Protein AF-F0IES0-F1 (afdb_monomer)

Sequence (136 aa):
MKILLNNKIQLNENSPLPFCNGDLLFFINQDKTIKLDMFSEINNSEIELLSLIYPNKLNIPLERIKKIASLFPFLVEKVYKKTGIITYEAYILNEYTTPIIVKFDGYIVCLALIGGEYARNPGTNIILLGTKIFGK

Radius of gyration: 14.92 Å; Cα contacts (8 Å, |Δi|>4): 263; chains: 1; bounding box: 35×35×32 Å

Mean predicted aligned error: 4.95 Å

Structure (mmCIF, N/CA/C/O backbone):
data_AF-F0IES0-F1
#
_entry.id   AF-F0IES0-F1
#
loop_
_atom_site.group_PDB
_atom_site.id
_atom_site.type_symbol
_atom_site.label_atom_id
_atom_site.label_alt_id
_atom_site.label_comp_id
_atom_site.label_asym_id
_atom_site.label_entity_id
_atom_site.label_seq_id
_atom_site.pdbx_PDB_ins_code
_atom_site.Cartn_x
_atom_site.Cartn_y
_atom_site.Cartn_z
_atom_site.occupancy
_atom_site.B_iso_or_equiv
_atom_site.auth_seq_id
_atom_site.auth_comp_id
_atom_site.auth_asym_id
_atom_site.auth_atom_id
_atom_site.pdbx_PDB_model_num
ATOM 1 N N . MET A 1 1 ? -13.315 5.565 4.134 1.00 90.12 1 MET A N 1
ATOM 2 C CA . MET A 1 1 ? -12.001 5.311 4.756 1.00 90.12 1 MET A CA 1
ATOM 3 C C . MET A 1 1 ? -11.207 6.604 4.813 1.00 90.12 1 MET A C 1
ATOM 5 O O . MET A 1 1 ? -11.150 7.304 3.808 1.00 90.12 1 MET A O 1
ATOM 9 N N . LYS A 1 2 ? -10.604 6.913 5.959 1.00 94.81 2 LYS A N 1
ATOM 10 C CA . LYS A 1 2 ? -9.641 8.007 6.129 1.00 94.81 2 LYS A CA 1
ATOM 11 C C . LYS A 1 2 ? -8.300 7.409 6.538 1.00 94.81 2 LYS A C 1
ATOM 13 O O . LYS A 1 2 ? -8.277 6.481 7.341 1.00 94.81 2 LYS A O 1
ATOM 18 N N . ILE A 1 3 ? -7.209 7.936 5.992 1.00 96.50 3 ILE A N 1
ATOM 19 C CA . ILE A 1 3 ? -5.853 7.524 6.359 1.00 96.50 3 ILE A CA 1
ATOM 20 C C . ILE A 1 3 ? -5.124 8.758 6.873 1.00 96.50 3 ILE A C 1
ATOM 22 O O . ILE A 1 3 ? -5.052 9.770 6.174 1.00 96.50 3 ILE A O 1
ATOM 26 N N . LEU A 1 4 ? -4.640 8.695 8.109 1.00 96.81 4 LEU A N 1
ATOM 27 C CA . LEU A 1 4 ? -3.935 9.796 8.755 1.00 96.81 4 LEU A CA 1
ATOM 28 C C . LEU A 1 4 ? -2.499 9.405 9.082 1.00 96.81 4 LEU A C 1
ATOM 30 O O . LEU A 1 4 ? -2.261 8.347 9.651 1.00 96.81 4 LEU A O 1
ATOM 34 N N . LEU A 1 5 ? -1.565 10.307 8.825 1.00 95.19 5 LEU A N 1
ATOM 35 C CA . LEU A 1 5 ? -0.223 10.278 9.378 1.00 95.19 5 LEU A CA 1
ATOM 36 C C . LEU A 1 5 ? -0.243 10.873 10.789 1.00 95.19 5 LEU A C 1
ATOM 38 O O . LEU A 1 5 ? -0.734 11.990 11.001 1.00 95.19 5 LEU A O 1
ATOM 42 N N . ASN A 1 6 ? 0.273 10.117 11.756 1.00 94.62 6 ASN A N 1
ATOM 43 C CA . ASN A 1 6 ? 0.395 10.494 13.165 1.00 94.62 6 ASN A CA 1
ATOM 44 C C . ASN A 1 6 ? -0.910 11.022 13.784 1.00 94.62 6 ASN A C 1
ATOM 46 O O . ASN A 1 6 ? -0.885 11.896 14.649 1.00 94.62 6 ASN A O 1
ATOM 50 N N . ASN A 1 7 ? -2.055 10.514 13.309 1.00 94.81 7 ASN A N 1
ATOM 51 C CA . ASN A 1 7 ? -3.408 10.935 13.689 1.00 94.81 7 ASN A CA 1
ATOM 52 C C . ASN A 1 7 ? -3.692 12.443 13.494 1.00 94.81 7 ASN A C 1
ATOM 54 O O . ASN A 1 7 ? -4.582 13.000 14.133 1.00 94.81 7 ASN A O 1
ATOM 58 N N . LYS A 1 8 ? -2.922 13.126 12.637 1.00 95.12 8 LYS A N 1
ATOM 59 C CA . LYS A 1 8 ? -2.996 14.586 12.450 1.00 95.12 8 LYS A CA 1
ATOM 60 C C . LYS A 1 8 ? -3.190 14.979 10.994 1.00 95.12 8 LYS A C 1
ATOM 62 O O . LYS A 1 8 ? -4.083 15.762 10.687 1.00 95.12 8 LYS A O 1
ATOM 67 N N . ILE A 1 9 ? -2.356 14.446 10.104 1.00 95.00 9 ILE A N 1
ATOM 68 C CA . ILE A 1 9 ? -2.298 14.873 8.703 1.00 95.00 9 ILE A CA 1
ATOM 69 C C . ILE A 1 9 ? -2.999 13.825 7.854 1.00 95.00 9 ILE A C 1
ATOM 71 O O . ILE A 1 9 ? -2.641 12.656 7.901 1.00 95.00 9 ILE A O 1
ATOM 75 N N . GLN A 1 10 ? -4.004 14.218 7.080 1.00 96.31 10 GLN A N 1
ATOM 76 C CA . GLN A 1 10 ? -4.673 13.293 6.171 1.00 96.31 10 GLN A CA 1
ATOM 77 C C . GLN A 1 10 ? -3.806 13.027 4.940 1.00 96.31 10 GLN A C 1
ATOM 79 O O . GLN A 1 10 ? -3.354 13.968 4.290 1.00 96.31 10 GLN A O 1
ATOM 84 N N . LEU A 1 11 ? -3.608 11.749 4.609 1.00 96.06 11 LEU A N 1
ATOM 85 C CA . LEU A 1 11 ? -3.035 11.357 3.326 1.00 96.06 11 LEU A CA 1
ATOM 86 C C . LEU A 1 11 ? -4.073 11.617 2.231 1.00 96.06 11 LEU A C 1
ATOM 88 O O . LEU A 1 11 ? -5.199 11.120 2.304 1.00 96.06 11 LEU A O 1
ATOM 92 N N . ASN A 1 12 ? -3.671 12.372 1.213 1.00 94.38 12 ASN A N 1
ATOM 93 C CA . ASN A 1 12 ? -4.453 12.594 0.002 1.00 94.38 12 ASN A CA 1
ATOM 94 C C . ASN A 1 12 ? -3.855 11.784 -1.148 1.00 94.38 12 ASN A C 1
ATOM 96 O O . ASN A 1 12 ? -2.646 11.540 -1.179 1.00 94.38 12 ASN A O 1
ATOM 100 N N . GLU A 1 13 ? -4.700 11.366 -2.090 1.00 93.81 13 GLU A N 1
ATOM 101 C CA . GLU A 1 13 ? -4.236 10.586 -3.235 1.00 93.81 13 GLU A CA 1
ATOM 102 C C . GLU A 1 13 ? -3.187 11.365 -4.044 1.00 93.81 13 GLU A C 1
ATOM 104 O O . GLU A 1 13 ? -3.323 12.567 -4.282 1.00 93.81 13 GLU A O 1
ATOM 109 N N . ASN A 1 14 ? -2.116 10.674 -4.434 1.00 90.88 14 ASN A N 1
ATOM 110 C CA . ASN A 1 14 ? -0.991 11.173 -5.226 1.00 90.88 14 ASN A CA 1
ATOM 111 C C . ASN A 1 14 ? -0.261 12.391 -4.630 1.00 90.88 14 ASN A C 1
ATOM 113 O O . ASN A 1 14 ? 0.483 13.069 -5.334 1.00 90.88 14 ASN A O 1
ATOM 117 N N . SER A 1 15 ? -0.447 12.660 -3.334 1.00 91.50 15 SER A N 1
ATOM 118 C CA . SER A 1 15 ? 0.230 13.743 -2.618 1.00 91.50 15 SER A CA 1
ATOM 119 C C . SER A 1 15 ? 1.306 13.162 -1.693 1.00 91.50 15 SER A C 1
ATOM 121 O O . SER A 1 15 ? 0.950 12.517 -0.703 1.00 91.50 15 SER A O 1
ATOM 123 N N . PRO A 1 16 ? 2.605 13.348 -1.992 1.00 90.56 16 PRO A N 1
ATOM 124 C CA . PRO A 1 16 ? 3.677 12.860 -1.134 1.00 90.56 16 PRO A CA 1
ATOM 125 C C . PRO A 1 16 ? 3.707 13.608 0.191 1.00 90.56 16 PRO A C 1
ATOM 127 O O . PRO A 1 16 ? 3.615 14.835 0.235 1.00 90.56 16 PRO A O 1
ATOM 130 N N . LEU A 1 17 ? 3.875 12.849 1.270 1.00 91.62 17 LEU A N 1
ATOM 131 C CA . LEU A 1 17 ? 4.116 13.377 2.602 1.00 91.62 17 LEU A CA 1
ATOM 132 C C . LEU A 1 17 ? 5.432 12.827 3.155 1.00 91.62 17 LEU A C 1
ATOM 134 O O . LEU A 1 17 ? 5.673 11.624 3.024 1.00 91.62 17 LEU A O 1
ATOM 138 N N . PRO A 1 18 ? 6.242 13.673 3.814 1.00 91.12 18 PRO A N 1
ATOM 139 C CA . PRO A 1 18 ? 7.383 13.238 4.609 1.00 91.12 18 PRO A CA 1
ATOM 140 C C . PRO A 1 18 ? 7.016 12.064 5.529 1.00 91.12 18 PRO A C 1
ATOM 142 O O . PRO A 1 18 ? 6.023 12.154 6.252 1.00 91.12 18 PRO A O 1
ATOM 145 N N . PHE A 1 19 ? 7.795 10.977 5.495 1.00 89.69 19 PHE A N 1
ATOM 146 C CA . PHE A 1 19 ? 7.563 9.783 6.312 1.00 89.69 19 PHE A CA 1
ATOM 147 C C . PHE A 1 19 ? 8.853 9.305 6.989 1.00 89.69 19 PHE A C 1
ATOM 149 O O . PHE A 1 19 ? 9.823 8.923 6.331 1.00 89.69 19 PHE A O 1
ATOM 156 N N . CYS A 1 20 ? 8.863 9.338 8.318 1.00 86.75 20 CYS A N 1
ATOM 157 C CA . CYS A 1 20 ? 9.992 8.988 9.173 1.00 86.75 20 CYS A CA 1
ATOM 158 C C . CYS A 1 20 ? 9.799 7.626 9.849 1.00 86.75 20 CYS A C 1
ATOM 160 O O . CYS A 1 20 ? 8.682 7.169 10.078 1.00 86.75 20 CYS A O 1
ATOM 162 N N . ASN A 1 21 ? 10.903 7.011 10.282 1.00 83.06 21 ASN A N 1
ATOM 163 C CA . ASN A 1 21 ? 10.822 5.899 11.227 1.00 83.06 21 ASN A CA 1
ATOM 164 C C . ASN A 1 21 ? 1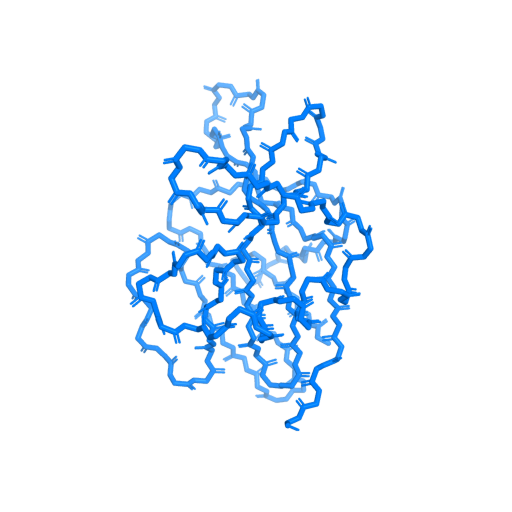0.155 6.369 12.537 1.00 83.06 21 ASN A C 1
ATOM 166 O O . ASN A 1 21 ? 10.517 7.421 13.069 1.00 83.06 21 ASN A O 1
ATOM 170 N N . GLY A 1 22 ? 9.189 5.596 13.034 1.00 84.69 22 GLY A N 1
ATOM 171 C CA . GLY A 1 22 ? 8.342 5.939 14.178 1.00 84.69 22 GLY A CA 1
ATOM 172 C C . GLY A 1 22 ? 7.044 6.667 13.816 1.00 84.69 22 GLY A C 1
ATOM 173 O O . GLY A 1 22 ? 6.181 6.810 14.685 1.00 84.69 22 GLY A O 1
ATOM 174 N N . ASP A 1 23 ? 6.871 7.093 12.560 1.00 90.88 23 ASP A N 1
ATOM 175 C CA . ASP A 1 23 ? 5.585 7.602 12.098 1.00 90.88 23 ASP A CA 1
ATOM 176 C C . ASP A 1 23 ? 4.552 6.475 11.996 1.00 90.88 23 ASP A C 1
ATOM 178 O O . ASP A 1 23 ? 4.831 5.361 11.550 1.00 90.88 23 ASP A O 1
ATOM 182 N N . LEU A 1 24 ? 3.318 6.795 12.379 1.00 92.88 24 LEU A N 1
ATOM 183 C CA . LEU A 1 24 ? 2.206 5.855 12.416 1.00 92.88 24 LEU A CA 1
ATOM 184 C C . LEU A 1 24 ? 1.130 6.244 11.409 1.00 92.88 24 LEU A C 1
ATOM 186 O O . LEU A 1 24 ? 0.702 7.399 11.347 1.00 92.8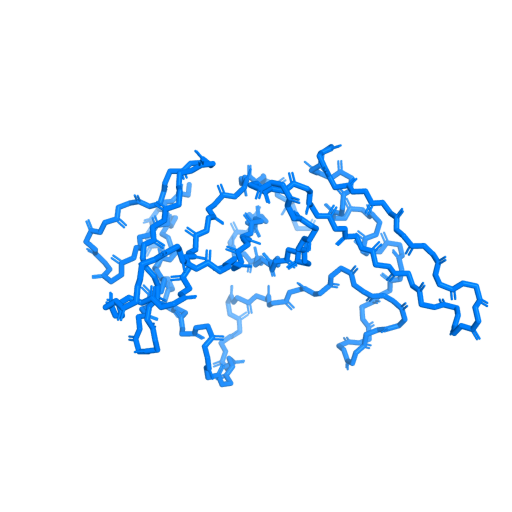8 24 LEU A O 1
ATOM 190 N N . LEU A 1 25 ? 0.619 5.257 10.682 1.00 94.75 25 LEU A N 1
ATOM 191 C CA . LEU A 1 25 ? -0.563 5.404 9.843 1.00 94.75 25 LEU A CA 1
ATOM 192 C C . LEU A 1 25 ? -1.803 4.965 10.605 1.00 94.75 25 LEU A C 1
ATOM 194 O O . LEU A 1 25 ? -1.849 3.877 11.167 1.00 94.75 25 LEU A O 1
ATOM 198 N N . PHE A 1 26 ? -2.831 5.800 10.592 1.00 95.31 26 PHE A N 1
ATOM 199 C CA . PHE A 1 26 ? -4.120 5.514 11.198 1.00 95.31 26 PHE A CA 1
ATOM 200 C C . PHE A 1 26 ? -5.148 5.308 10.097 1.00 95.31 26 PHE A C 1
ATOM 202 O O . PHE A 1 26 ? -5.443 6.235 9.345 1.00 95.31 26 PHE A O 1
ATOM 209 N N . PHE A 1 27 ? -5.699 4.103 10.020 1.00 95.25 27 PHE A N 1
ATOM 210 C CA . PHE A 1 27 ? -6.772 3.738 9.107 1.00 95.25 27 PHE A CA 1
ATOM 211 C C . PHE A 1 27 ? -8.091 3.811 9.867 1.00 95.25 27 PHE A C 1
ATOM 213 O O . PHE A 1 27 ? -8.267 3.116 10.865 1.00 95.25 27 PHE A O 1
ATOM 220 N N . ILE A 1 28 ? -9.000 4.673 9.414 1.00 95.38 28 ILE A N 1
ATOM 221 C CA . ILE A 1 28 ? -10.249 4.984 10.113 1.00 95.38 28 ILE A CA 1
ATOM 222 C C . ILE A 1 28 ? -11.433 4.715 9.186 1.00 95.38 28 ILE A C 1
ATOM 224 O O . ILE A 1 28 ? -11.552 5.310 8.105 1.00 95.38 28 ILE A O 1
ATOM 228 N N . ASN A 1 29 ? -12.342 3.851 9.632 1.00 93.94 29 ASN A N 1
ATOM 229 C CA . ASN A 1 29 ? -13.614 3.590 8.974 1.00 93.94 29 ASN A CA 1
ATOM 230 C C . ASN A 1 29 ? -14.740 3.490 10.002 1.00 93.94 29 ASN A C 1
ATOM 232 O O . ASN A 1 29 ? -14.741 2.571 10.815 1.00 93.94 29 ASN A O 1
ATOM 236 N N . GLN A 1 30 ? -15.702 4.417 9.940 1.00 90.12 30 GLN A N 1
ATOM 237 C CA . GLN A 1 30 ? -16.780 4.528 10.932 1.00 90.12 30 GLN A CA 1
ATOM 238 C C . GLN A 1 30 ? -16.196 4.531 12.358 1.00 90.12 30 GLN A C 1
ATOM 240 O O . GLN A 1 30 ? -15.368 5.390 12.660 1.00 90.12 30 GLN A O 1
ATOM 245 N N . ASP A 1 31 ? -16.558 3.552 13.187 1.00 89.12 31 ASP A N 1
ATOM 246 C CA . ASP A 1 31 ? -16.113 3.441 14.580 1.00 89.12 31 ASP A CA 1
ATOM 247 C C . ASP A 1 31 ? -14.811 2.634 14.745 1.00 89.12 31 ASP A C 1
ATOM 249 O O . ASP A 1 31 ? -14.314 2.466 15.859 1.00 89.12 31 ASP A O 1
ATOM 253 N N . LYS A 1 32 ? -14.229 2.124 13.651 1.00 92.69 32 LYS A N 1
ATOM 254 C CA . LYS A 1 32 ? -12.992 1.334 13.682 1.00 92.69 32 LYS A CA 1
ATOM 255 C C . LYS A 1 32 ? -11.782 2.183 13.336 1.00 92.69 32 LYS A C 1
ATOM 257 O O . LYS A 1 32 ? -11.752 2.857 12.306 1.00 92.69 32 LYS A O 1
ATOM 262 N N . THR A 1 33 ? -10.755 2.090 14.174 1.00 93.94 33 THR A N 1
ATOM 263 C CA . THR A 1 33 ? -9.465 2.750 13.966 1.00 93.94 33 THR A CA 1
ATOM 264 C C . THR A 1 33 ? -8.331 1.777 14.244 1.00 93.94 33 THR A C 1
ATOM 266 O O . THR A 1 33 ? -8.215 1.268 15.356 1.00 93.94 33 THR A O 1
ATOM 269 N N . ILE A 1 34 ? -7.456 1.576 13.260 1.00 93.31 34 ILE A N 1
ATOM 270 C CA . ILE A 1 34 ? -6.210 0.822 13.421 1.00 93.31 34 ILE A CA 1
ATOM 271 C C . ILE A 1 34 ? -5.030 1.751 13.225 1.00 93.31 34 ILE A C 1
ATOM 273 O O . ILE A 1 34 ? -5.014 2.551 12.292 1.00 93.31 34 ILE A O 1
ATOM 277 N N . LYS A 1 35 ? -4.015 1.586 14.073 1.00 91.69 35 LYS A N 1
ATOM 278 C CA . LYS A 1 35 ? -2.689 2.164 13.873 1.00 91.69 35 LYS A CA 1
ATOM 279 C C . LYS A 1 35 ? -1.741 1.127 13.275 1.00 91.69 35 LYS A C 1
ATOM 281 O O . LYS A 1 35 ? -1.751 -0.033 13.686 1.00 91.69 35 LYS A O 1
ATOM 286 N N . LEU A 1 36 ? -0.917 1.571 12.343 1.00 90.19 36 LEU A N 1
ATOM 287 C CA . LEU A 1 36 ? 0.074 0.778 11.645 1.00 90.19 36 LEU A CA 1
ATOM 288 C C . LEU A 1 36 ? 1.413 1.504 11.706 1.00 90.19 36 LEU A C 1
ATOM 290 O O . LEU A 1 36 ? 1.527 2.633 11.232 1.00 90.19 36 LEU A O 1
ATOM 294 N N . ASP A 1 37 ? 2.411 0.848 12.277 1.00 88.31 37 ASP A N 1
ATOM 295 C CA . ASP A 1 37 ? 3.806 1.214 12.076 1.00 88.31 37 ASP A CA 1
ATOM 296 C C . ASP A 1 37 ? 4.321 0.403 10.883 1.00 88.31 37 ASP A C 1
ATOM 298 O O . ASP A 1 37 ? 4.235 -0.823 10.869 1.00 88.31 37 ASP A O 1
ATOM 302 N N . MET A 1 38 ? 4.795 1.099 9.854 1.00 81.81 38 MET A N 1
ATOM 303 C CA . MET A 1 38 ? 5.251 0.480 8.609 1.00 81.81 38 MET A CA 1
ATOM 304 C C . MET A 1 38 ? 6.625 -0.191 8.739 1.00 81.81 38 MET A C 1
ATOM 306 O O . MET A 1 38 ? 7.004 -0.957 7.853 1.00 81.81 38 MET A O 1
ATOM 310 N N . PHE A 1 39 ? 7.377 0.110 9.801 1.00 76.00 39 PHE A N 1
ATOM 311 C CA . PHE A 1 39 ? 8.753 -0.354 9.989 1.00 76.00 39 PHE A CA 1
ATOM 312 C C . PHE A 1 39 ? 8.893 -1.464 11.037 1.00 76.00 39 PHE A C 1
ATOM 314 O O . PHE A 1 39 ? 9.983 -2.021 11.175 1.00 76.00 39 PHE A O 1
ATOM 321 N N . SER A 1 40 ? 7.825 -1.810 11.758 1.00 76.12 40 SER A N 1
ATOM 322 C CA . SER A 1 40 ? 7.825 -2.899 12.739 1.00 76.12 40 SER A CA 1
ATOM 323 C C . SER A 1 40 ? 7.009 -4.108 12.278 1.00 76.12 40 SER A C 1
ATOM 325 O O . SER A 1 40 ? 6.247 -4.052 11.311 1.00 76.12 40 SER A O 1
ATOM 327 N N . GLU A 1 41 ? 7.209 -5.248 12.946 1.00 69.25 41 GLU A N 1
ATOM 328 C CA . GLU A 1 41 ? 6.404 -6.441 12.696 1.00 69.25 41 GLU A CA 1
ATOM 329 C C . GLU A 1 41 ? 4.937 -6.180 13.043 1.00 69.25 41 GLU A C 1
ATOM 331 O O . GLU A 1 41 ? 4.584 -5.792 14.159 1.00 69.25 41 GLU A O 1
ATOM 336 N N . ILE A 1 42 ? 4.065 -6.430 12.073 1.00 70.69 42 ILE A N 1
ATOM 337 C CA . ILE A 1 42 ? 2.638 -6.171 12.219 1.00 70.69 42 ILE A CA 1
ATOM 338 C C . ILE A 1 42 ? 1.969 -7.423 12.757 1.00 70.69 42 ILE A C 1
ATOM 340 O O . ILE A 1 42 ? 1.774 -8.401 12.041 1.00 70.69 42 ILE A O 1
ATOM 344 N N . ASN A 1 43 ? 1.596 -7.366 14.031 1.00 68.00 43 ASN A N 1
ATOM 345 C CA . ASN A 1 43 ? 0.837 -8.411 14.703 1.00 68.00 43 ASN A CA 1
ATOM 346 C C . ASN A 1 43 ? -0.567 -7.896 15.048 1.00 68.00 43 ASN A C 1
ATOM 348 O O . ASN A 1 43 ? -0.892 -7.638 16.207 1.00 68.00 43 ASN A O 1
ATOM 352 N N . ASN A 1 44 ? -1.380 -7.651 14.019 1.00 76.31 44 ASN A N 1
ATOM 353 C CA . ASN A 1 44 ? -2.755 -7.190 14.176 1.00 76.31 44 ASN A CA 1
ATOM 354 C C . ASN A 1 44 ? -3.670 -7.974 13.223 1.00 76.31 44 ASN A C 1
ATOM 356 O O . ASN A 1 44 ? -3.475 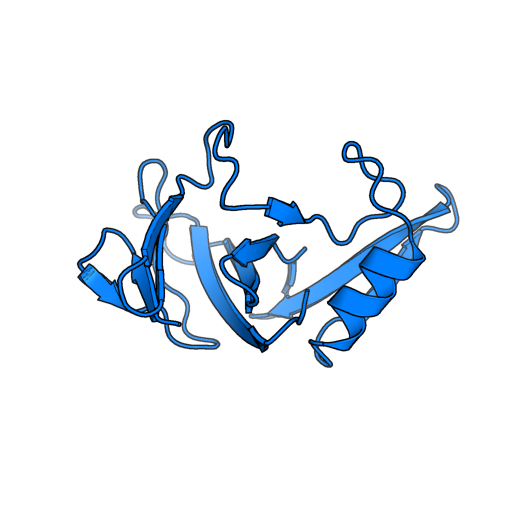-7.947 12.014 1.00 76.31 44 ASN A O 1
ATOM 360 N N . SER A 1 45 ? -4.660 -8.680 13.775 1.00 81.81 45 SER A N 1
ATOM 361 C CA . SER A 1 45 ? -5.583 -9.547 13.028 1.00 81.81 45 SER A CA 1
ATOM 362 C C . SER A 1 45 ? -6.604 -8.792 12.176 1.00 81.81 45 SER A C 1
ATOM 364 O O . SER A 1 45 ? -7.252 -9.387 11.316 1.00 81.81 45 SER A O 1
ATOM 366 N N . GLU A 1 46 ? -6.771 -7.493 12.405 1.00 87.25 46 GLU A N 1
ATOM 367 C CA . GLU A 1 46 ? -7.746 -6.665 11.704 1.00 87.25 46 GLU A CA 1
ATOM 368 C C . GLU A 1 46 ? -7.174 -6.016 10.428 1.00 87.25 46 GLU A C 1
ATOM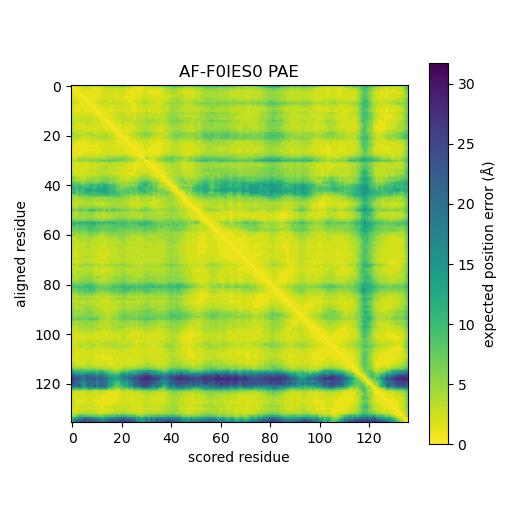 370 O O . GLU A 1 46 ? -7.933 -5.474 9.617 1.00 87.25 46 GLU A O 1
ATOM 375 N N . ILE A 1 47 ? -5.852 -6.085 10.234 1.00 89.06 47 ILE A N 1
ATOM 376 C CA . ILE A 1 47 ? -5.143 -5.553 9.069 1.00 89.06 47 ILE A CA 1
ATOM 377 C C . ILE A 1 47 ? -4.329 -6.660 8.400 1.00 89.06 47 ILE A C 1
ATOM 379 O O . ILE A 1 47 ? -3.634 -7.432 9.051 1.00 89.06 47 ILE A O 1
ATOM 383 N N . GLU A 1 48 ? -4.401 -6.745 7.078 1.00 88.94 48 GLU A N 1
ATOM 384 C CA . GLU A 1 48 ? -3.606 -7.701 6.307 1.00 88.94 48 GLU A CA 1
ATOM 385 C C . GLU A 1 48 ? -2.685 -6.917 5.373 1.00 88.94 48 GLU A C 1
ATOM 387 O O . GLU A 1 48 ? -3.153 -6.197 4.485 1.00 88.94 48 GLU A O 1
ATOM 392 N N . LEU A 1 49 ? -1.373 -7.053 5.578 1.00 88.31 49 LEU A N 1
ATOM 393 C CA . LEU A 1 49 ? -0.389 -6.591 4.609 1.00 88.31 49 LEU A CA 1
ATOM 394 C C . LEU A 1 4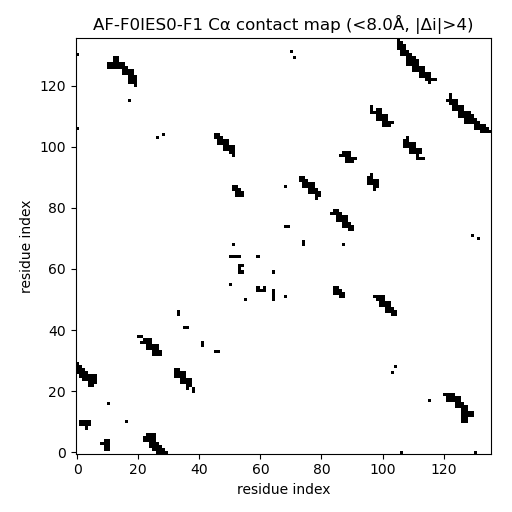9 ? -0.294 -7.576 3.454 1.00 88.31 49 LEU A C 1
ATOM 396 O O . LEU A 1 49 ? -0.128 -8.781 3.639 1.00 88.31 49 LEU A O 1
ATOM 400 N N . LEU A 1 50 ? -0.357 -7.038 2.248 1.00 87.75 50 LEU A N 1
ATOM 401 C CA . LEU A 1 50 ? -0.341 -7.793 1.013 1.00 87.75 50 LEU A CA 1
ATOM 402 C C . LEU A 1 50 ? 0.842 -7.311 0.173 1.00 87.75 50 LEU A C 1
ATOM 404 O O . LEU A 1 50 ? 1.046 -6.116 -0.033 1.00 87.75 50 LEU A O 1
ATOM 408 N N . SER A 1 51 ? 1.624 -8.264 -0.324 1.00 83.94 51 SER A N 1
ATOM 409 C CA . SER A 1 51 ? 2.690 -8.004 -1.288 1.00 83.94 51 SER A CA 1
ATOM 410 C C . SER A 1 51 ? 2.205 -8.404 -2.673 1.00 83.94 51 SER A C 1
ATOM 412 O O . SER A 1 51 ? 1.704 -9.515 -2.856 1.00 83.94 51 SER A O 1
ATOM 414 N N . LEU A 1 52 ? 2.368 -7.521 -3.660 1.00 92.75 52 LEU A N 1
ATOM 415 C CA . LEU A 1 52 ? 2.057 -7.826 -5.058 1.00 92.75 52 LEU A CA 1
ATOM 416 C C . LEU A 1 52 ? 3.243 -8.489 -5.769 1.00 92.75 52 LEU A C 1
ATOM 418 O O . LEU A 1 52 ? 3.606 -8.117 -6.882 1.00 92.75 52 LEU A O 1
ATOM 422 N N . ILE A 1 53 ? 3.859 -9.459 -5.093 1.00 93.19 53 ILE A N 1
ATOM 423 C CA . ILE A 1 53 ? 4.995 -10.239 -5.582 1.00 93.19 53 ILE A CA 1
ATOM 424 C C . ILE A 1 53 ? 4.621 -11.721 -5.541 1.00 93.19 53 ILE A C 1
ATOM 426 O O . ILE A 1 53 ? 4.037 -12.204 -4.568 1.00 93.19 53 ILE A O 1
ATOM 430 N N . TYR A 1 54 ? 4.971 -12.462 -6.586 1.00 93.88 54 TYR A N 1
ATOM 431 C CA . TYR A 1 54 ? 4.832 -13.911 -6.636 1.00 93.88 54 TYR A CA 1
ATOM 432 C C . TYR A 1 54 ? 6.150 -14.579 -7.059 1.00 93.88 54 TYR A C 1
ATOM 434 O O . TYR A 1 54 ? 6.746 -14.140 -8.043 1.00 93.88 54 TYR A O 1
ATOM 442 N N . PRO A 1 55 ? 6.580 -15.658 -6.379 1.00 91.75 55 PRO A N 1
ATOM 443 C CA . PRO A 1 55 ? 6.056 -16.139 -5.097 1.00 91.75 55 PRO A CA 1
ATOM 444 C C . PRO A 1 55 ? 6.355 -15.138 -3.963 1.00 91.75 55 PRO A C 1
ATOM 446 O O . PRO A 1 55 ? 7.357 -14.429 -4.000 1.00 91.75 55 PRO A O 1
ATOM 449 N N . ASN A 1 56 ? 5.499 -15.080 -2.939 1.00 86.25 56 ASN A N 1
ATOM 450 C CA . ASN A 1 56 ? 5.744 -14.292 -1.722 1.00 86.25 56 ASN A CA 1
ATOM 451 C C . ASN A 1 56 ? 5.827 -15.197 -0.492 1.00 86.25 56 ASN A C 1
ATOM 453 O O . ASN A 1 56 ? 5.235 -16.273 -0.449 1.00 86.25 56 ASN A O 1
ATOM 457 N N . LYS A 1 57 ? 6.510 -14.704 0.545 1.00 84.00 57 LYS A N 1
A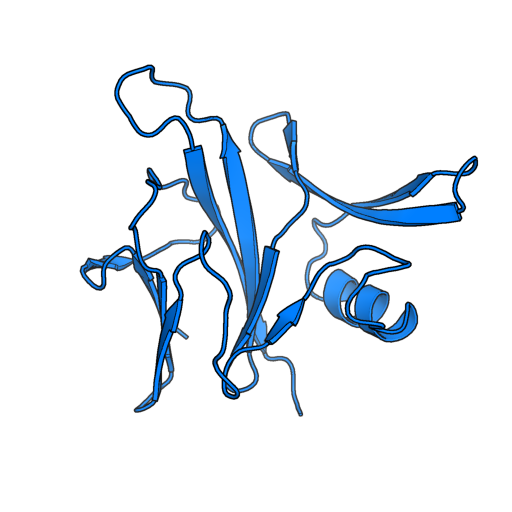TOM 458 C CA . LYS A 1 57 ? 6.660 -15.393 1.838 1.00 84.00 57 LYS A CA 1
ATOM 459 C C . LYS A 1 57 ? 5.336 -15.595 2.586 1.00 84.00 57 LYS A C 1
ATOM 461 O O . LYS A 1 57 ? 5.277 -16.422 3.486 1.00 84.00 57 LYS A O 1
ATOM 466 N N . LEU A 1 58 ? 4.292 -14.848 2.218 1.00 82.44 58 LEU A N 1
ATOM 467 C CA . LEU A 1 58 ? 2.960 -14.922 2.821 1.00 82.44 58 LEU A CA 1
ATOM 468 C C . LEU A 1 58 ? 2.075 -15.996 2.158 1.00 82.44 58 LEU A C 1
ATOM 470 O O . LEU A 1 58 ? 0.903 -16.112 2.505 1.00 82.44 58 LEU A O 1
ATOM 474 N N . ASN A 1 59 ? 2.611 -16.772 1.203 1.00 86.00 59 ASN A N 1
ATOM 475 C CA . ASN A 1 59 ? 1.896 -17.807 0.448 1.00 86.00 59 ASN A CA 1
ATOM 476 C C . ASN A 1 59 ? 0.591 -17.318 -0.213 1.00 86.00 59 ASN A C 1
ATOM 478 O O . ASN A 1 59 ? -0.337 -18.097 -0.433 1.00 86.00 59 ASN A O 1
ATOM 482 N N . ILE A 1 60 ? 0.510 -16.031 -0.566 1.00 88.38 60 ILE A N 1
ATOM 483 C CA . ILE A 1 60 ? -0.653 -15.474 -1.265 1.00 88.38 60 ILE A CA 1
ATOM 484 C C . ILE A 1 60 ? -0.672 -16.028 -2.703 1.00 88.38 60 ILE A C 1
ATOM 486 O O . ILE A 1 60 ? 0.318 -15.843 -3.421 1.00 88.38 60 ILE A O 1
ATOM 490 N N . PRO A 1 61 ? -1.774 -16.663 -3.160 1.00 92.12 61 PRO A N 1
ATOM 491 C CA . PRO A 1 61 ? -1.873 -17.201 -4.517 1.00 92.12 61 PRO A CA 1
ATOM 492 C C . PRO A 1 61 ? -1.752 -16.122 -5.599 1.00 92.12 61 PRO A C 1
ATOM 494 O O . PRO A 1 61 ? -2.280 -15.018 -5.439 1.00 92.12 61 PRO A O 1
ATOM 497 N N . LEU A 1 62 ? -1.147 -16.469 -6.742 1.00 93.75 62 LEU A N 1
ATOM 498 C CA . LEU A 1 62 ? -0.982 -15.557 -7.883 1.00 93.75 62 LEU A CA 1
ATOM 499 C C . LEU A 1 62 ? -2.313 -14.945 -8.348 1.00 93.75 62 LEU A C 1
ATOM 501 O O . LEU A 1 62 ? -2.381 -13.747 -8.600 1.00 93.75 62 LEU A O 1
ATOM 505 N N . GLU A 1 63 ? -3.390 -15.732 -8.389 1.00 94.00 63 GLU A N 1
ATOM 506 C CA . GLU A 1 63 ? -4.724 -15.245 -8.775 1.00 94.00 63 GLU A CA 1
ATOM 507 C C . GLU A 1 63 ? -5.261 -14.170 -7.822 1.00 94.00 63 GLU A C 1
ATOM 509 O O . GLU A 1 63 ? -5.887 -13.198 -8.248 1.00 94.00 63 GLU A O 1
ATOM 514 N N . ARG A 1 64 ? -4.964 -14.285 -6.520 1.00 92.44 64 ARG A N 1
ATOM 515 C CA . ARG A 1 64 ? -5.339 -13.264 -5.535 1.00 92.44 64 ARG A CA 1
ATOM 516 C C . ARG A 1 64 ? -4.535 -11.981 -5.748 1.00 92.44 64 ARG A C 1
ATOM 518 O O . ARG A 1 64 ? -5.121 -10.902 -5.685 1.00 92.44 64 ARG A O 1
ATOM 525 N N . ILE A 1 65 ? -3.240 -12.094 -6.049 1.00 93.88 65 ILE A N 1
ATOM 526 C CA . ILE A 1 65 ? -2.379 -10.949 -6.389 1.00 93.88 65 ILE A CA 1
ATOM 527 C C . ILE A 1 65 ? -2.902 -10.239 -7.638 1.00 93.88 65 ILE A C 1
ATOM 529 O O . ILE A 1 65 ? -3.145 -9.037 -7.585 1.00 93.88 65 ILE A O 1
ATOM 533 N N . LYS A 1 66 ? -3.150 -10.981 -8.725 1.00 94.75 66 LYS A N 1
ATOM 534 C CA . LYS A 1 66 ? -3.718 -10.459 -9.978 1.00 94.75 66 LYS A CA 1
ATOM 535 C C . LYS A 1 66 ? -5.035 -9.729 -9.747 1.00 94.75 66 LYS A C 1
ATOM 537 O O . LYS A 1 66 ? -5.214 -8.609 -10.219 1.00 94.75 66 LYS A O 1
ATOM 542 N N . LYS A 1 67 ? -5.940 -10.333 -8.967 1.00 93.62 67 LYS A N 1
ATOM 543 C CA . LYS A 1 67 ? -7.224 -9.720 -8.609 1.00 93.62 67 LYS A CA 1
ATOM 544 C C . LYS A 1 67 ? -7.028 -8.388 -7.887 1.00 93.62 67 LYS A C 1
ATOM 546 O O . LYS A 1 67 ? -7.673 -7.413 -8.252 1.00 93.62 67 LYS A O 1
ATOM 551 N N . ILE A 1 68 ? -6.143 -8.325 -6.892 1.00 94.25 68 ILE A N 1
ATOM 552 C CA . ILE A 1 68 ? -5.855 -7.080 -6.167 1.00 94.25 68 ILE A CA 1
ATOM 553 C C . ILE A 1 68 ? -5.215 -6.039 -7.091 1.00 94.25 68 ILE A C 1
ATOM 555 O O . ILE A 1 68 ? -5.653 -4.892 -7.097 1.00 94.25 68 ILE A O 1
ATOM 559 N N . ALA A 1 69 ? -4.220 -6.430 -7.890 1.00 94.81 69 ALA A N 1
ATOM 560 C CA . ALA A 1 69 ? -3.541 -5.530 -8.816 1.00 94.81 69 ALA A CA 1
ATOM 561 C C . ALA A 1 69 ? -4.520 -4.917 -9.832 1.00 94.81 69 ALA A C 1
ATOM 563 O O . ALA A 1 69 ? -4.466 -3.718 -10.088 1.00 94.81 69 ALA A O 1
ATOM 564 N N . SER A 1 70 ? -5.487 -5.703 -10.323 1.00 94.62 70 SER A N 1
ATOM 565 C CA . SER A 1 70 ? -6.513 -5.234 -11.267 1.00 94.62 70 SER A CA 1
ATOM 566 C C . SER A 1 70 ? -7.414 -4.111 -10.729 1.00 94.62 70 SER A C 1
ATOM 568 O O . SER A 1 70 ? -8.027 -3.390 -11.513 1.00 94.62 70 SER A O 1
ATOM 570 N N . LEU A 1 71 ? -7.471 -3.909 -9.405 1.00 94.88 71 LEU A N 1
ATOM 571 C CA . LEU A 1 71 ? -8.199 -2.791 -8.791 1.00 94.88 71 LEU A CA 1
ATOM 572 C C . LEU A 1 71 ? -7.524 -1.431 -9.038 1.00 94.88 71 LEU A C 1
ATOM 574 O O . LEU A 1 71 ? -8.166 -0.390 -8.866 1.00 94.88 71 LEU A O 1
ATOM 578 N N . PHE A 1 72 ? -6.242 -1.439 -9.411 1.00 95.00 72 PHE A N 1
ATOM 579 C CA . PHE A 1 72 ? -5.396 -0.262 -9.579 1.00 95.00 72 PHE A CA 1
ATOM 580 C C . PHE A 1 72 ? -4.796 -0.247 -10.994 1.00 95.00 72 PHE A C 1
ATOM 582 O O . PHE A 1 72 ? -3.700 -0.763 -11.202 1.00 95.00 72 PHE A O 1
ATOM 589 N N . PRO A 1 73 ? -5.478 0.373 -11.977 1.00 92.38 73 PRO A N 1
ATOM 590 C CA . PRO A 1 73 ? -5.067 0.341 -13.387 1.00 92.38 73 PRO A CA 1
ATOM 591 C C . PRO A 1 73 ? -3.688 0.944 -13.686 1.00 92.38 73 PRO A C 1
ATOM 593 O O . PRO A 1 73 ? -3.144 0.715 -14.759 1.00 92.38 73 PRO A O 1
ATOM 596 N N . PHE A 1 74 ? -3.133 1.734 -12.762 1.00 92.69 74 PHE A N 1
ATOM 597 C CA . PHE A 1 74 ? -1.793 2.312 -12.884 1.00 92.69 74 PHE A CA 1
ATOM 598 C C . PHE A 1 74 ? -0.667 1.320 -12.552 1.00 92.69 74 PHE A C 1
ATOM 600 O O . PHE A 1 74 ? 0.501 1.639 -12.765 1.00 92.69 74 PHE A O 1
ATOM 607 N N . LEU A 1 75 ? -0.991 0.149 -11.994 1.00 95.62 75 LEU A N 1
ATOM 608 C CA . LEU A 1 75 ? -0.007 -0.883 -11.702 1.00 95.62 75 LEU A CA 1
ATOM 609 C C . LEU A 1 75 ? 0.369 -1.647 -12.967 1.00 95.62 75 LEU A C 1
ATOM 611 O O . LEU A 1 75 ? -0.487 -2.099 -13.724 1.00 95.62 75 LEU A O 1
ATOM 615 N N . VAL A 1 76 ? 1.670 -1.836 -13.150 1.00 94.44 76 VAL A N 1
ATOM 616 C CA . VAL A 1 76 ? 2.251 -2.534 -14.293 1.00 94.44 76 VAL A CA 1
ATOM 617 C C . VAL A 1 76 ? 2.848 -3.851 -13.823 1.00 94.44 76 VAL A C 1
ATOM 619 O O . VAL A 1 76 ? 3.645 -3.880 -12.887 1.00 94.44 76 VAL A O 1
ATOM 622 N N . GLU A 1 77 ? 2.475 -4.944 -14.487 1.00 95.56 77 GLU A N 1
ATOM 623 C CA . GLU A 1 77 ? 3.074 -6.259 -14.263 1.00 95.56 77 GLU A CA 1
ATOM 624 C C . GLU A 1 77 ? 4.502 -6.307 -14.829 1.00 95.56 77 GLU A C 1
ATOM 626 O O . GLU A 1 77 ? 4.740 -5.948 -15.985 1.00 95.56 77 GLU A O 1
ATOM 631 N N . LYS A 1 78 ? 5.451 -6.811 -14.037 1.00 94.00 78 LYS A N 1
ATOM 632 C CA . LYS A 1 78 ? 6.806 -7.151 -14.474 1.00 94.00 78 LYS A CA 1
ATOM 633 C C . LYS A 1 78 ? 7.097 -8.621 -14.206 1.00 94.00 78 LYS A C 1
ATOM 635 O O . LYS A 1 78 ? 6.931 -9.114 -13.094 1.00 94.00 78 LYS A O 1
ATOM 640 N N . VAL A 1 79 ? 7.580 -9.312 -15.239 1.00 94.56 79 VAL A N 1
ATOM 641 C CA . VAL A 1 79 ? 7.936 -10.736 -15.181 1.00 94.56 79 VAL A CA 1
ATOM 642 C C . VAL A 1 79 ? 9.442 -10.906 -15.357 1.00 94.56 79 VAL A C 1
ATOM 644 O O . VAL A 1 79 ? 10.003 -10.692 -16.435 1.00 94.56 79 VAL A O 1
ATOM 647 N N . TYR A 1 80 ? 10.107 -11.355 -14.299 1.00 92.44 80 TYR A N 1
ATOM 648 C CA . TYR A 1 80 ? 11.539 -11.622 -14.286 1.00 92.44 80 TYR A CA 1
ATOM 649 C C . TYR A 1 80 ? 11.811 -13.041 -14.783 1.00 92.44 80 TYR A C 1
ATOM 651 O O . TYR A 1 80 ? 11.911 -13.987 -14.006 1.00 92.44 80 TYR A O 1
ATOM 659 N N . LYS A 1 81 ? 11.975 -13.194 -16.104 1.00 92.19 81 LYS A N 1
ATOM 660 C CA . LYS A 1 81 ? 12.114 -14.503 -16.780 1.00 92.19 81 LYS A CA 1
ATOM 661 C C . LYS A 1 81 ? 13.141 -15.451 -16.147 1.00 92.19 81 LYS A C 1
A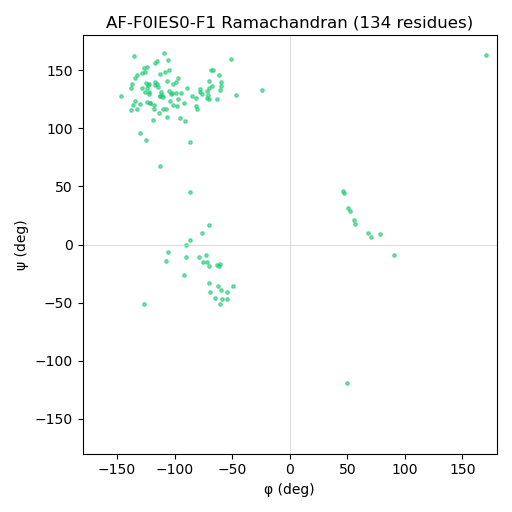TOM 663 O O . LYS A 1 81 ? 12.926 -16.654 -16.149 1.00 92.19 81 LYS A O 1
ATOM 668 N N . LYS A 1 82 ? 14.252 -14.923 -15.616 1.00 93.00 82 LYS A N 1
ATOM 669 C CA . LYS A 1 82 ? 15.319 -15.738 -15.007 1.00 93.00 82 LYS A CA 1
ATOM 670 C C . LYS A 1 82 ? 14.908 -16.386 -13.685 1.00 93.00 82 LYS A C 1
ATOM 672 O O . LYS A 1 82 ? 15.392 -17.464 -13.373 1.00 93.00 82 LYS A O 1
ATOM 677 N N . THR A 1 83 ? 14.068 -15.716 -12.903 1.00 92.38 83 THR A N 1
ATOM 678 C CA . THR A 1 83 ? 13.666 -16.163 -11.562 1.00 92.38 83 THR A CA 1
ATOM 679 C C . THR A 1 83 ? 12.224 -16.660 -11.521 1.00 92.38 83 THR A C 1
ATOM 681 O O . THR A 1 83 ? 11.824 -17.270 -10.537 1.00 92.38 83 THR A O 1
ATOM 684 N N . GLY A 1 84 ? 11.433 -16.380 -12.562 1.00 91.06 84 GLY A N 1
ATOM 685 C CA . GLY A 1 84 ? 9.989 -16.616 -12.573 1.00 91.06 84 GLY A CA 1
ATOM 686 C C . GLY A 1 84 ? 9.209 -15.662 -11.663 1.00 91.06 84 GLY A C 1
ATOM 687 O O . GLY A 1 84 ? 8.007 -15.846 -11.495 1.00 91.06 84 GLY A O 1
ATOM 688 N N . ILE A 1 85 ? 9.874 -14.656 -11.079 1.00 93.94 85 ILE A N 1
ATOM 689 C CA . ILE A 1 85 ? 9.231 -13.694 -10.184 1.00 93.94 85 ILE A CA 1
ATOM 690 C C . ILE A 1 85 ? 8.303 -12.793 -10.995 1.00 93.94 85 ILE A C 1
ATOM 692 O O . ILE A 1 85 ? 8.688 -12.275 -12.045 1.00 93.94 85 ILE A O 1
ATOM 696 N N . ILE A 1 86 ? 7.099 -12.581 -10.476 1.00 95.06 86 ILE A N 1
ATOM 697 C CA . ILE A 1 86 ? 6.133 -11.610 -10.986 1.00 95.06 86 ILE A CA 1
ATOM 698 C C . ILE A 1 86 ? 5.979 -10.520 -9.930 1.00 95.06 86 ILE A C 1
ATOM 700 O O . ILE A 1 86 ? 5.729 -10.835 -8.766 1.00 95.06 86 ILE A O 1
ATOM 704 N N . THR A 1 87 ? 6.124 -9.258 -10.319 1.00 94.31 87 THR A N 1
ATOM 705 C CA . THR A 1 87 ? 5.857 -8.092 -9.466 1.00 94.31 87 THR A CA 1
ATOM 706 C C . THR A 1 87 ? 4.840 -7.180 -10.140 1.00 94.31 87 THR A C 1
ATOM 708 O O . THR A 1 87 ? 4.730 -7.160 -11.365 1.00 94.31 87 THR A O 1
ATOM 711 N N . TYR A 1 88 ? 4.089 -6.422 -9.348 1.00 95.62 88 TYR A N 1
ATOM 712 C CA . TYR A 1 88 ? 3.312 -5.288 -9.842 1.00 95.62 88 TYR A CA 1
ATOM 713 C C . TYR A 1 88 ? 3.912 -4.014 -9.275 1.00 95.62 88 TYR A C 1
ATOM 715 O O . TYR A 1 88 ? 4.102 -3.913 -8.066 1.00 95.62 88 TYR A O 1
ATOM 723 N N . GLU A 1 89 ? 4.211 -3.054 -10.139 1.00 94.06 89 GLU A N 1
ATOM 724 C CA . GLU A 1 89 ? 4.910 -1.822 -9.779 1.00 94.06 89 GLU A CA 1
ATOM 725 C C . GLU A 1 89 ? 4.127 -0.598 -10.247 1.00 94.06 89 GLU A C 1
ATOM 727 O O . GLU A 1 89 ? 3.401 -0.651 -11.239 1.00 94.06 89 GLU A O 1
ATOM 732 N N . ALA A 1 90 ? 4.287 0.516 -9.539 1.00 92.88 90 ALA A N 1
ATOM 733 C CA . ALA A 1 90 ? 3.751 1.813 -9.931 1.00 92.88 90 ALA A CA 1
ATOM 734 C C . ALA A 1 90 ? 4.893 2.717 -10.414 1.00 92.88 90 ALA A C 1
ATOM 736 O O . ALA A 1 90 ? 5.969 2.714 -9.816 1.00 92.88 90 ALA A O 1
ATOM 737 N N . TYR A 1 91 ? 4.655 3.497 -11.471 1.00 90.56 91 TYR A N 1
ATOM 738 C CA . TYR A 1 91 ? 5.586 4.533 -11.926 1.00 90.56 91 TYR A CA 1
ATOM 739 C C . TYR A 1 91 ? 5.183 5.886 -11.334 1.00 90.56 91 TYR A C 1
ATOM 741 O O . TYR A 1 91 ? 4.142 6.436 -11.694 1.00 90.56 91 TYR A O 1
ATOM 749 N N . ILE A 1 92 ? 5.966 6.393 -10.384 1.00 86.81 92 ILE A N 1
ATOM 750 C CA . ILE A 1 92 ? 5.650 7.578 -9.578 1.00 86.81 92 ILE A CA 1
ATOM 751 C C . ILE A 1 92 ? 6.911 8.429 -9.446 1.00 86.81 92 ILE A C 1
ATOM 753 O O . ILE A 1 92 ? 7.979 7.898 -9.170 1.00 86.81 92 ILE A O 1
ATOM 757 N N . LEU A 1 93 ? 6.789 9.747 -9.642 1.00 83.12 93 LEU A N 1
ATOM 758 C CA . LEU A 1 93 ? 7.912 10.700 -9.589 1.00 83.12 93 LEU A CA 1
ATOM 759 C C . LEU A 1 93 ? 9.157 10.224 -10.362 1.00 83.12 93 LEU A C 1
ATOM 761 O O . LEU A 1 93 ? 10.280 10.313 -9.887 1.00 83.12 93 LEU A O 1
ATOM 765 N N . ASN A 1 94 ? 8.936 9.734 -11.582 1.00 83.75 94 ASN A N 1
ATOM 766 C CA . ASN A 1 94 ? 9.958 9.224 -12.498 1.00 83.75 94 ASN A CA 1
ATOM 767 C C . ASN A 1 94 ? 10.664 7.920 -12.082 1.00 83.75 94 ASN A C 1
ATOM 769 O O . ASN A 1 94 ? 11.598 7.496 -12.765 1.00 83.75 94 ASN A O 1
ATOM 773 N N . GLU A 1 95 ? 10.182 7.234 -11.046 1.00 84.69 95 GLU A N 1
ATOM 774 C CA . GLU A 1 95 ? 10.752 5.980 -10.555 1.00 84.69 95 GLU A CA 1
ATOM 775 C C . GLU A 1 95 ? 9.703 4.863 -10.493 1.00 84.69 95 GLU A C 1
ATOM 777 O O . GLU A 1 95 ? 8.515 5.095 -10.265 1.00 84.69 95 GLU A O 1
ATOM 782 N N . TYR A 1 96 ? 10.142 3.619 -10.702 1.00 87.44 96 TYR A N 1
ATOM 783 C CA . TYR A 1 96 ? 9.308 2.454 -10.418 1.00 87.44 96 TYR A CA 1
ATOM 784 C C . TYR A 1 96 ? 9.441 2.083 -8.945 1.00 87.44 96 TYR A C 1
ATOM 786 O O . TYR A 1 96 ? 10.548 1.870 -8.456 1.00 87.44 96 TYR A O 1
ATOM 794 N N . THR A 1 97 ? 8.312 1.946 -8.259 1.00 87.62 97 THR A N 1
ATOM 795 C CA . THR A 1 97 ? 8.261 1.498 -6.866 1.00 87.62 97 THR A CA 1
ATOM 796 C C . THR A 1 97 ? 7.286 0.338 -6.706 1.00 87.62 97 THR A C 1
ATOM 798 O O . THR A 1 97 ? 6.279 0.231 -7.413 1.00 87.62 97 THR A O 1
ATOM 801 N N . THR A 1 98 ? 7.602 -0.559 -5.773 1.00 88.50 98 THR A N 1
ATOM 802 C CA . THR A 1 98 ? 6.698 -1.645 -5.396 1.00 88.50 98 THR A CA 1
ATOM 803 C C . THR A 1 98 ? 5.670 -1.094 -4.407 1.00 88.50 98 THR A C 1
ATOM 805 O O . THR A 1 98 ? 6.055 -0.643 -3.325 1.00 88.50 98 THR A O 1
ATOM 808 N N . PRO A 1 99 ? 4.371 -1.124 -4.737 1.00 92.06 99 PRO A N 1
ATOM 809 C CA . PRO A 1 99 ? 3.334 -0.635 -3.851 1.00 92.06 99 PRO A CA 1
ATOM 810 C C . PRO A 1 99 ? 3.197 -1.536 -2.621 1.00 92.06 99 PRO A C 1
ATOM 812 O O . PRO A 1 99 ? 3.386 -2.755 -2.669 1.00 92.06 99 PRO A O 1
ATOM 815 N N . ILE A 1 100 ? 2.783 -0.920 -1.525 1.00 91.19 100 ILE A N 1
ATOM 816 C CA . ILE A 1 100 ? 2.418 -1.583 -0.283 1.00 91.19 100 ILE A CA 1
ATOM 817 C C . ILE A 1 100 ? 0.900 -1.639 -0.237 1.00 91.19 100 ILE A C 1
ATOM 819 O O . ILE A 1 100 ? 0.227 -0.606 -0.271 1.00 91.19 100 ILE A O 1
ATOM 823 N N . ILE A 1 101 ? 0.360 -2.854 -0.175 1.00 93.69 101 ILE A N 1
ATOM 824 C CA . ILE A 1 101 ? -1.078 -3.057 -0.137 1.00 93.69 101 ILE A CA 1
ATOM 825 C C . ILE A 1 101 ? -1.514 -3.390 1.282 1.00 93.69 101 ILE A C 1
ATOM 827 O O . ILE A 1 101 ? -0.985 -4.298 1.919 1.00 93.69 101 ILE A O 1
ATOM 831 N N . VAL A 1 102 ? -2.523 -2.670 1.756 1.00 93.62 102 VAL A N 1
ATOM 832 C CA . VAL A 1 102 ? -3.103 -2.847 3.084 1.00 93.62 102 VAL A CA 1
ATOM 833 C C . VAL A 1 102 ? -4.583 -3.160 2.932 1.00 93.62 102 VAL A C 1
ATOM 835 O O . VAL A 1 102 ? -5.328 -2.367 2.356 1.00 93.62 102 VAL A O 1
ATOM 838 N N . LYS A 1 103 ? -5.032 -4.302 3.456 1.00 92.62 103 LYS A N 1
ATOM 839 C CA . LYS A 1 103 ? -6.458 -4.612 3.578 1.00 92.62 103 LYS A CA 1
ATOM 840 C C . LYS A 1 103 ? -6.932 -4.282 4.987 1.00 92.62 103 LYS A C 1
ATOM 842 O O . LYS A 1 103 ? -6.389 -4.809 5.952 1.00 92.62 103 LYS A O 1
ATOM 847 N N . PHE A 1 104 ? -7.971 -3.462 5.094 1.00 93.25 104 PHE A N 1
ATOM 848 C CA . PHE A 1 104 ? -8.596 -3.105 6.366 1.00 93.25 104 PHE A CA 1
ATOM 849 C C . PHE A 1 104 ? -10.098 -2.889 6.176 1.00 93.25 104 PHE A C 1
ATOM 851 O O . PHE A 1 104 ? -10.514 -2.138 5.298 1.00 93.25 104 PHE A O 1
ATOM 858 N N . ASP A 1 105 ? -10.906 -3.571 6.990 1.00 92.38 105 ASP A N 1
ATOM 859 C CA . ASP A 1 105 ? -12.366 -3.408 7.074 1.00 92.38 105 ASP A CA 1
ATOM 860 C C . ASP A 1 105 ? -13.106 -3.387 5.716 1.00 92.38 105 ASP A C 1
ATOM 862 O O . ASP A 1 105 ? -13.964 -2.550 5.454 1.00 92.38 105 ASP A O 1
ATOM 866 N N . GLY A 1 106 ? -12.747 -4.309 4.814 1.00 91.81 106 GLY A N 1
ATOM 867 C CA . GLY A 1 106 ? -13.355 -4.403 3.477 1.00 91.81 106 GLY A CA 1
ATOM 868 C C . GLY A 1 106 ? -12.830 -3.383 2.461 1.00 91.81 106 GLY A C 1
ATOM 869 O O . GLY A 1 106 ? -13.363 -3.284 1.358 1.00 91.81 106 GLY A O 1
ATOM 870 N N . TYR A 1 107 ? -11.775 -2.643 2.796 1.00 94.25 107 TYR A N 1
ATOM 871 C CA . TYR A 1 107 ? -11.040 -1.785 1.873 1.00 94.25 107 TYR A CA 1
ATOM 872 C C . TYR A 1 107 ? -9.668 -2.368 1.563 1.00 94.25 107 TYR A C 1
ATOM 874 O O . TYR A 1 107 ? -9.036 -2.996 2.410 1.00 94.25 107 TYR A O 1
ATOM 882 N N . ILE A 1 108 ? -9.201 -2.106 0.347 1.00 95.25 108 ILE A N 1
ATOM 883 C CA . ILE A 1 108 ? -7.813 -2.254 -0.072 1.00 95.25 108 ILE A CA 1
ATOM 884 C C . ILE A 1 108 ? -7.247 -0.853 -0.289 1.00 95.25 108 ILE A C 1
ATOM 886 O O . ILE A 1 108 ? -7.812 -0.041 -1.026 1.00 95.25 108 ILE A O 1
ATOM 890 N N . VAL A 1 109 ? -6.122 -0.586 0.354 1.00 95.81 109 VAL A N 1
ATOM 891 C CA . VAL A 1 109 ? -5.366 0.658 0.261 1.00 95.81 109 VAL A CA 1
ATOM 892 C C . VAL A 1 109 ? -4.053 0.366 -0.446 1.00 95.81 109 VAL A C 1
ATOM 894 O O . VAL A 1 109 ? -3.355 -0.578 -0.083 1.00 95.81 109 VAL A O 1
ATOM 897 N N . CYS A 1 110 ? -3.723 1.182 -1.442 1.00 95.88 110 CYS A N 1
ATOM 898 C CA . CYS A 1 110 ? -2.462 1.128 -2.166 1.00 95.88 110 CYS A CA 1
ATOM 899 C C . CYS A 1 110 ? -1.595 2.321 -1.757 1.00 95.88 110 CYS A C 1
ATOM 901 O O . CYS A 1 110 ? -1.977 3.473 -1.974 1.00 95.88 110 CYS A O 1
ATOM 903 N N . LEU A 1 111 ? -0.452 2.041 -1.137 1.00 95.06 111 LEU A N 1
ATOM 904 C CA . LEU A 1 111 ? 0.533 3.023 -0.692 1.00 95.06 111 LEU A CA 1
ATOM 905 C C . LEU A 1 111 ? 1.835 2.835 -1.472 1.00 95.06 111 LEU A C 1
ATOM 907 O O . LEU A 1 111 ? 2.124 1.743 -1.953 1.00 95.06 111 LEU A O 1
ATOM 911 N N . ALA A 1 112 ? 2.657 3.872 -1.539 1.00 92.12 112 ALA A N 1
ATOM 912 C CA . ALA A 1 112 ? 4.045 3.762 -1.968 1.00 92.12 112 ALA A CA 1
ATOM 913 C C . ALA A 1 112 ? 4.966 4.509 -1.011 1.00 92.12 112 ALA A C 1
ATOM 915 O O . ALA A 1 112 ? 4.601 5.562 -0.486 1.00 92.12 112 ALA A O 1
ATOM 916 N N . LEU A 1 113 ? 6.165 3.958 -0.831 1.00 89.56 113 LEU A N 1
ATOM 917 C CA . LEU A 1 113 ? 7.303 4.658 -0.254 1.00 89.56 113 LEU A CA 1
ATOM 918 C C . LEU A 1 113 ? 8.266 5.002 -1.389 1.00 89.56 113 LEU A C 1
ATOM 920 O O . LEU A 1 113 ? 8.568 4.151 -2.230 1.00 89.56 113 LEU A O 1
ATOM 924 N N . ILE A 1 114 ? 8.718 6.249 -1.422 1.00 88.12 114 ILE A N 1
ATOM 925 C CA . ILE A 1 114 ? 9.662 6.756 -2.423 1.00 88.12 114 ILE A CA 1
ATOM 926 C C . ILE A 1 114 ? 10.754 7.586 -1.747 1.00 88.12 114 ILE A C 1
ATOM 928 O O . ILE A 1 114 ? 10.574 8.040 -0.613 1.00 88.12 114 ILE A O 1
ATOM 932 N N . GLY A 1 115 ? 11.872 7.805 -2.440 1.00 83.94 115 GLY A N 1
ATOM 933 C CA . GLY A 1 115 ? 12.926 8.699 -1.966 1.00 83.94 115 GLY A CA 1
ATOM 934 C C . GLY A 1 115 ? 12.419 10.133 -1.769 1.00 83.94 115 GLY A C 1
ATOM 935 O O . GLY A 1 115 ? 11.614 10.640 -2.550 1.00 83.94 115 GLY A O 1
ATOM 936 N N . GLY A 1 116 ? 12.866 10.786 -0.697 1.00 73.88 116 GLY A N 1
ATOM 937 C CA . GLY A 1 116 ? 12.670 12.222 -0.493 1.00 73.88 116 GLY A CA 1
ATOM 938 C C . GLY A 1 116 ? 13.819 13.026 -1.102 1.00 73.88 116 GLY A C 1
ATOM 939 O O . GLY A 1 116 ? 14.979 12.685 -0.889 1.00 73.88 116 GLY A O 1
ATOM 940 N N . GLU A 1 117 ? 13.517 14.111 -1.821 1.00 61.09 117 GLU A N 1
ATOM 941 C CA . GLU A 1 117 ? 14.538 14.955 -2.471 1.00 61.09 117 GLU A CA 1
ATOM 942 C C . GLU A 1 117 ? 15.360 15.826 -1.492 1.00 61.09 117 GLU A C 1
ATOM 944 O O . GLU A 1 117 ? 16.364 16.415 -1.893 1.00 61.09 117 GLU A O 1
ATOM 949 N N . TYR A 1 118 ? 15.000 15.910 -0.202 1.00 52.06 118 TYR A N 1
ATOM 950 C CA . TYR A 1 118 ? 15.616 16.862 0.734 1.00 52.06 118 TYR A CA 1
ATOM 951 C C . TYR A 1 118 ? 16.359 16.196 1.906 1.00 52.06 118 TYR A C 1
ATOM 953 O O . TYR A 1 118 ? 15.789 15.512 2.749 1.00 52.06 118 TYR A O 1
ATOM 961 N N . ALA A 1 119 ? 17.665 16.483 1.987 1.00 43.34 119 ALA A N 1
ATOM 962 C CA . ALA A 1 119 ? 18.665 15.937 2.916 1.00 43.34 119 ALA A CA 1
ATOM 963 C C . ALA A 1 119 ? 18.541 16.369 4.398 1.00 43.34 119 ALA A C 1
ATOM 965 O O . ALA A 1 119 ? 19.485 16.228 5.176 1.00 43.34 119 ALA A O 1
ATOM 966 N N . ARG A 1 120 ? 17.393 16.897 4.826 1.00 48.47 120 ARG A N 1
ATOM 967 C CA . ARG A 1 120 ? 17.062 17.045 6.249 1.00 48.47 120 ARG A CA 1
ATOM 968 C C . ARG A 1 120 ? 15.821 16.209 6.463 1.00 48.47 120 ARG A C 1
ATOM 970 O O . ARG A 1 120 ? 14.783 16.580 5.939 1.00 48.47 120 ARG A O 1
ATOM 977 N N . ASN A 1 121 ? 15.998 15.075 7.141 1.00 54.44 121 ASN A N 1
ATOM 978 C CA . ASN A 1 121 ? 15.001 14.027 7.346 1.00 54.44 121 ASN A CA 1
ATOM 979 C C . ASN A 1 121 ? 13.539 14.503 7.242 1.00 54.44 121 ASN A C 1
ATOM 981 O O . ASN A 1 121 ? 13.181 15.480 7.908 1.00 54.44 121 ASN A O 1
ATOM 985 N N . PRO A 1 122 ? 12.696 13.766 6.496 1.00 63.72 122 PRO A N 1
ATOM 986 C CA . PRO A 1 122 ? 12.925 12.387 6.046 1.00 63.72 122 PRO A CA 1
ATOM 987 C C . PRO A 1 122 ? 13.472 12.231 4.623 1.00 63.72 122 PRO A C 1
ATOM 989 O O . PRO A 1 122 ? 13.040 12.896 3.688 1.00 63.72 122 PRO A O 1
ATOM 992 N N . GLY A 1 123 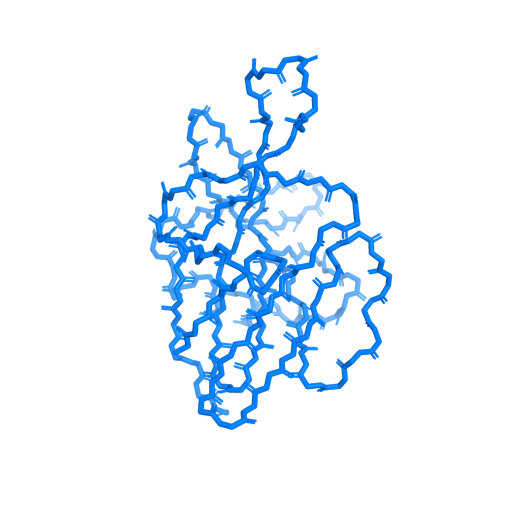? 14.346 11.233 4.452 1.00 76.56 123 GLY A N 1
ATOM 993 C CA . GLY A 1 123 ? 14.755 10.712 3.140 1.00 76.56 123 GLY A CA 1
ATOM 994 C C . GLY A 1 123 ? 13.712 9.806 2.469 1.00 76.56 123 GLY A C 1
ATOM 995 O O . GLY A 1 123 ? 14.016 9.150 1.475 1.00 76.56 123 GLY A O 1
ATOM 996 N N . THR A 1 124 ? 12.492 9.726 3.004 1.00 87.38 124 THR A N 1
ATOM 997 C CA . THR A 1 124 ? 11.400 8.901 2.476 1.00 87.38 124 THR A CA 1
ATOM 998 C C . THR A 1 124 ? 10.095 9.686 2.507 1.00 87.38 124 THR A C 1
ATOM 1000 O O . THR A 1 124 ? 9.799 10.371 3.484 1.00 87.38 124 THR A O 1
ATOM 1003 N N . ASN A 1 125 ? 9.301 9.570 1.446 1.00 90.44 125 ASN A N 1
ATOM 1004 C CA . ASN A 1 125 ? 7.923 10.041 1.422 1.00 90.44 125 ASN A CA 1
ATOM 1005 C C . ASN A 1 125 ? 6.967 8.857 1.336 1.00 90.44 125 ASN A C 1
ATOM 1007 O O . ASN A 1 125 ? 7.260 7.868 0.662 1.00 90.44 125 ASN A O 1
ATOM 1011 N N . ILE A 1 126 ? 5.801 9.000 1.959 1.00 92.19 126 ILE A N 1
ATOM 1012 C CA . ILE A 1 126 ? 4.660 8.122 1.740 1.00 92.19 126 ILE A CA 1
ATOM 1013 C C . ILE A 1 126 ? 3.651 8.787 0.810 1.00 92.19 126 ILE A C 1
ATOM 1015 O O . ILE A 1 126 ? 3.357 9.977 0.930 1.00 92.19 126 ILE A O 1
ATOM 1019 N N . ILE A 1 127 ? 3.106 8.004 -0.115 1.00 93.44 127 ILE A N 1
ATOM 1020 C CA . ILE A 1 127 ? 2.052 8.428 -1.033 1.00 93.44 127 ILE A CA 1
ATOM 1021 C C . ILE A 1 127 ? 0.888 7.454 -0.907 1.00 93.44 127 ILE A C 1
ATOM 1023 O O . ILE A 1 127 ? 1.072 6.239 -0.992 1.00 93.44 127 ILE A O 1
ATOM 1027 N N . LEU A 1 128 ? -0.323 7.988 -0.756 1.00 95.94 128 LEU A N 1
ATOM 1028 C CA . LEU A 1 128 ? -1.545 7.233 -1.011 1.00 95.94 128 LEU A CA 1
ATOM 1029 C C . LEU A 1 128 ? -1.803 7.210 -2.514 1.00 95.94 128 LEU A C 1
ATOM 1031 O O . LEU A 1 128 ? -2.016 8.254 -3.109 1.00 95.94 128 LEU A O 1
ATOM 1035 N N . LEU A 1 129 ? -1.788 6.037 -3.137 1.00 95.00 129 LEU A N 1
ATOM 1036 C CA . LEU A 1 129 ? -2.038 5.893 -4.576 1.00 95.00 129 LEU A CA 1
ATOM 1037 C C . LEU A 1 129 ? -3.506 5.634 -4.890 1.00 95.00 129 LEU A C 1
ATOM 1039 O O . LEU A 1 129 ? -3.983 5.950 -5.975 1.00 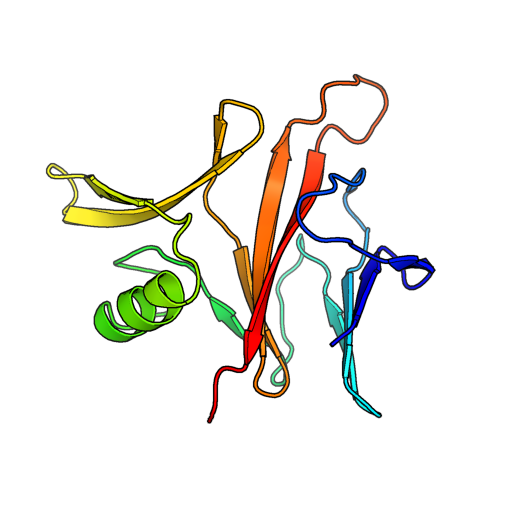95.00 129 LEU A O 1
ATOM 1043 N N . GLY A 1 130 ? -4.228 5.047 -3.941 1.00 95.12 130 GLY A N 1
ATOM 1044 C CA . GLY A 1 130 ? -5.667 4.910 -4.053 1.00 95.12 130 GLY A CA 1
ATOM 1045 C C . GLY A 1 130 ? -6.275 4.013 -2.992 1.00 95.12 130 GLY A C 1
ATOM 1046 O O . GLY A 1 130 ? -5.598 3.200 -2.356 1.00 95.12 130 GLY A O 1
ATOM 1047 N N . THR A 1 131 ? -7.590 4.132 -2.845 1.00 95.81 131 THR A N 1
ATOM 1048 C CA . THR A 1 131 ? -8.397 3.237 -2.008 1.00 95.81 131 THR A CA 1
ATOM 1049 C C . THR A 1 131 ? -9.532 2.615 -2.813 1.00 95.81 131 THR A C 1
ATOM 1051 O O . THR A 1 131 ? -10.168 3.272 -3.638 1.00 95.81 131 THR A O 1
ATOM 1054 N N . LYS A 1 132 ? -9.793 1.323 -2.598 1.00 95.69 132 LYS A N 1
ATOM 1055 C CA . LYS A 1 132 ? -10.873 0.584 -3.264 1.00 95.69 132 LYS A CA 1
ATOM 1056 C C . LYS A 1 132 ? -11.636 -0.262 -2.259 1.00 95.69 132 LYS A C 1
ATOM 1058 O O . LYS A 1 132 ? -11.048 -0.828 -1.343 1.00 95.69 132 LYS A O 1
ATOM 1063 N N . ILE A 1 133 ? -12.948 -0.367 -2.448 1.00 92.69 133 ILE A N 1
ATOM 1064 C CA . ILE A 1 133 ? -13.757 -1.348 -1.724 1.00 92.69 133 ILE A CA 1
ATOM 1065 C C . ILE A 1 133 ? -13.399 -2.725 -2.283 1.00 92.69 133 ILE A C 1
ATOM 1067 O O . ILE A 1 133 ? -13.417 -2.942 -3.493 1.00 92.69 133 ILE A O 1
ATOM 1071 N N . PHE A 1 134 ? -13.068 -3.649 -1.396 1.00 84.94 134 PHE A N 1
ATOM 1072 C CA . PHE A 1 134 ? -12.742 -5.026 -1.713 1.00 84.94 134 PHE A CA 1
ATOM 1073 C C . PHE A 1 134 ? -13.577 -5.903 -0.790 1.00 84.94 134 PHE A C 1
ATOM 1075 O O . PHE A 1 134 ? -13.243 -6.092 0.381 1.00 84.94 134 PHE A O 1
ATOM 1082 N N . GLY A 1 135 ? -14.716 -6.358 -1.321 1.00 70.00 135 GLY A N 1
ATOM 1083 C CA . GLY A 1 135 ? -15.676 -7.188 -0.593 1.00 70.00 135 GLY A CA 1
ATOM 1084 C C . GLY A 1 135 ? -15.026 -8.405 0.075 1.00 70.00 135 GLY A C 1
ATOM 1085 O O . GLY A 1 135 ? -13.916 -8.810 -0.283 1.00 70.00 135 GLY A O 1
ATOM 1086 N N . LYS A 1 136 ? -15.724 -8.955 1.075 1.00 50.06 136 LYS A N 1
ATOM 1087 C CA . LYS A 1 136 ? -15.334 -10.206 1.737 1.00 50.06 136 LYS A CA 1
ATOM 1088 C C . LYS A 1 136 ? -15.268 -11.364 0.747 1.00 50.06 136 LYS A C 1
ATOM 1090 O O . LYS A 1 136 ? -16.155 -11.433 -0.131 1.00 50.06 136 LYS A O 1
#

Foldseek 3Di:
DWKDWQVPHTADALDWDADDQVIWIWDDDDPDIDIDRPPDDDDDPQKDKDFLKPPDPVNDDPVNSVVLLVVQVQWDWDADVVVRMIATWHQHPNDTFGWIWMDGPQKIWTKTWDADPDPPDDRIIIHGNDMDGHHD

Solvent-accessible surface area (backbone atoms only — not comparable to full-atom values): 8033 Å² total; per-residue (Å²): 123,48,44,19,45,70,80,74,45,71,63,42,72,77,42,76,37,82,43,52,93,90,51,32,38,28,45,36,48,93,95,46,74,46,81,41,55,88,89,54,89,83,88,52,94,71,51,45,82,43,69,48,39,32,88,40,98,81,70,61,53,64,69,59,39,52,56,58,48,67,77,40,85,73,52,42,82,44,75,42,80,92,78,68,36,37,38,41,32,35,78,53,96,95,38,80,35,68,47,46,33,40,36,45,90,48,30,38,35,39,31,36,68,46,80,35,96,46,99,65,83,34,60,26,22,38,25,33,72,46,76,42,85,42,79,133

pLDDT: mean 88.49, std 10.2, range [43.34, 96.81]

Secondary structure (DSSP, 8-state):
-EEEETTTEEP-BT--EE--TT-EEEEEETTEEEEEESSS----TTEEEEE-EES-TT---HHHHHHHHTT-TTEEEEEETTTTEEEEEEEETTEEEPPEEEEETTEEEEEEEEE-S-SSS-SEEEEEEEEEE---

Nearest PDB structures (foldseek):
  2gia-assembly1_G  TM=3.816E-01  e=5.890E+00  Trypanosoma brucei brucei TREU927
  6l7w-assembly2_B  TM=4.030E-01  e=8.180E+00  Trypanosoma cruzi strain CL Brener
  6ap4-assembly3_E  TM=2.169E-01  e=7.332E+00  Acinetobacter baumannii